Protein AF-A0A7V5FQL3-F1 (afdb_monomer)

Mean predicted aligned error: 2.5 Å

Nearest PDB structures (foldseek):
  4b7v-assembly1_A  TM=9.537E-01  e=3.683E-07  Pseudomonas aeruginosa PAO1
  1ox0-assembly1_A  TM=9.368E-01  e=8.197E-05  Streptococcus pneumoniae
  1j3n-assembly1_A  TM=9.473E-01  e=1.625E-04  Thermus thermophilus
  2alm-assembly1_A-2  TM=9.335E-01  e=1.236E-04  Streptococcus pneumoniae
  2rjt-assembly2_C  TM=9.334E-01  e=1.863E-04  Streptococcus pneumoniae

Radius of gyration: 13.29 Å; Cα contacts (8 Å, |Δi|>4): 123; chains: 1; bounding box: 32×27×37 Å

pLDDT: mean 96.3, std 2.52, range [76.12, 98.44]

Foldseek 3Di:
DVVLVVQCVVQPPNRDAAEDPCQPVNPPDPCVQVVVVVVVVVCQVQQKDAANEPDDDDPVRPHRHRHVGIDRHHPQKDKDWDAHPPGDTDIDIDGDDD

Sequence (98 aa):
RVEYGALGELFGSRLPPVTANKSFFGHAMGASSAIETIFALLGMRDNILPPTINYTPDPSLRIDCVAEGSRVLAQEFVLKNSFGFGGCNSCAVLRKIE

Solvent-accessible surface area (backbone atoms only — not comparable to full-atom values): 6038 Å² total; per-residue (Å²): 106,73,67,56,49,56,46,37,72,73,39,51,95,67,60,71,79,43,61,48,64,47,56,79,77,46,84,56,65,82,56,36,58,59,54,52,49,51,52,50,52,52,20,41,73,72,24,36,41,63,36,14,54,97,69,75,88,52,93,88,57,97,68,51,46,41,61,92,43,69,38,84,43,84,42,60,63,45,83,46,81,43,76,46,83,95,77,47,71,48,74,49,79,47,69,65,78,133

Structure (mmCIF, N/CA/C/O backbone):
data_AF-A0A7V5FQL3-F1
#
_entry.id   AF-A0A7V5FQL3-F1
#
loop_
_atom_site.group_PDB
_atom_site.id
_atom_site.type_symbol
_atom_site.label_atom_id
_atom_site.label_alt_id
_atom_site.label_comp_id
_atom_site.label_asym_id
_atom_site.label_entity_id
_atom_site.label_seq_id
_atom_site.pdbx_PDB_ins_code
_atom_site.Cartn_x
_atom_site.Cartn_y
_atom_site.Cartn_z
_atom_site.occupancy
_atom_site.B_iso_or_equiv
_atom_site.auth_seq_id
_atom_site.auth_comp_id
_atom_site.auth_asym_id
_atom_site.auth_atom_id
_atom_site.pdbx_PDB_model_num
ATOM 1 N N . ARG A 1 1 ? 4.909 -6.149 -10.827 1.00 92.81 1 ARG A N 1
ATOM 2 C CA . ARG A 1 1 ? 4.694 -7.483 -11.449 1.00 92.81 1 ARG A CA 1
ATOM 3 C C . ARG A 1 1 ? 4.686 -8.604 -10.411 1.00 92.81 1 ARG A C 1
ATOM 5 O O . ARG A 1 1 ? 3.635 -9.195 -10.253 1.00 92.81 1 ARG A O 1
ATOM 12 N N . VAL A 1 2 ? 5.779 -8.862 -9.676 1.00 95.94 2 VAL A N 1
ATOM 13 C CA . VAL A 1 2 ? 5.834 -9.951 -8.667 1.00 95.94 2 VAL A CA 1
ATOM 14 C C . VAL A 1 2 ? 4.773 -9.788 -7.573 1.00 95.94 2 VAL A C 1
ATOM 16 O O . VAL A 1 2 ? 3.941 -10.669 -7.400 1.00 95.94 2 VAL A O 1
ATOM 19 N N . GLU A 1 3 ? 4.733 -8.631 -6.906 1.00 96.88 3 GLU A N 1
ATOM 20 C CA . GLU A 1 3 ? 3.721 -8.360 -5.872 1.00 96.88 3 GLU A CA 1
ATOM 21 C C . GLU A 1 3 ? 2.287 -8.400 -6.424 1.00 96.88 3 GLU A C 1
ATOM 23 O O . GLU A 1 3 ? 1.400 -8.949 -5.785 1.00 96.88 3 GLU A O 1
ATOM 28 N N . TYR A 1 4 ? 2.067 -7.911 -7.650 1.00 97.12 4 TYR A N 1
ATOM 29 C CA . TYR A 1 4 ? 0.770 -8.032 -8.326 1.00 97.12 4 TYR A CA 1
ATOM 30 C C . TYR A 1 4 ? 0.352 -9.494 -8.542 1.00 97.12 4 TYR A C 1
ATOM 32 O O . TYR A 1 4 ? -0.807 -9.823 -8.323 1.00 97.12 4 TYR A O 1
ATOM 40 N N . GLY A 1 5 ? 1.282 -10.369 -8.939 1.00 97.12 5 GLY A N 1
ATOM 41 C CA . GLY A 1 5 ? 1.017 -11.801 -9.086 1.00 97.12 5 GLY A CA 1
ATOM 42 C C . GLY A 1 5 ? 0.599 -12.441 -7.763 1.00 97.12 5 GLY A C 1
ATOM 43 O O . GLY A 1 5 ? -0.447 -13.076 -7.705 1.00 97.12 5 GLY A O 1
ATOM 44 N N . ALA A 1 6 ? 1.347 -12.175 -6.687 1.00 97.44 6 ALA A N 1
ATOM 45 C CA . ALA A 1 6 ? 1.020 -12.674 -5.348 1.00 97.44 6 ALA A CA 1
ATOM 46 C C . ALA A 1 6 ? -0.348 -12.169 -4.851 1.00 97.44 6 ALA A C 1
ATOM 48 O O . ALA A 1 6 ? -1.143 -12.926 -4.297 1.00 97.44 6 ALA A O 1
ATOM 49 N N . LEU A 1 7 ? -0.658 -10.892 -5.092 1.00 97.69 7 LEU A N 1
ATOM 50 C CA . LEU A 1 7 ? -1.973 -10.329 -4.798 1.00 97.69 7 LEU A CA 1
ATOM 51 C C . LEU A 1 7 ? -3.081 -10.972 -5.650 1.00 97.69 7 LEU A C 1
ATOM 53 O O . LEU A 1 7 ? -4.178 -11.203 -5.148 1.00 97.69 7 LEU A O 1
ATOM 57 N N . GLY A 1 8 ? -2.799 -11.287 -6.916 1.00 97.00 8 GLY A N 1
ATOM 58 C CA . GLY A 1 8 ? -3.714 -11.994 -7.811 1.00 97.00 8 GLY A CA 1
ATOM 59 C C . GLY A 1 8 ? -4.002 -13.429 -7.365 1.00 97.00 8 GLY A C 1
ATOM 60 O O . GLY A 1 8 ? -5.150 -13.857 -7.429 1.00 97.00 8 GLY A O 1
ATOM 61 N N . GLU A 1 9 ? -3.006 -14.153 -6.857 1.00 97.56 9 GLU A N 1
ATOM 62 C CA . GLU A 1 9 ? -3.194 -15.487 -6.266 1.00 97.56 9 GLU A CA 1
ATOM 63 C C . GLU A 1 9 ? -4.059 -15.437 -4.998 1.00 97.56 9 GLU A C 1
ATOM 65 O O . GLU A 1 9 ? -4.915 -16.297 -4.799 1.00 97.56 9 GLU A O 1
ATOM 70 N N . LEU A 1 10 ? -3.875 -14.407 -4.164 1.00 97.25 10 LEU A N 1
ATOM 71 C CA . LEU A 1 10 ? -4.604 -14.253 -2.904 1.00 97.25 10 LEU A CA 1
ATOM 72 C C . LEU A 1 10 ? -6.053 -13.778 -3.097 1.00 97.25 10 LEU A C 1
ATOM 74 O O . LEU A 1 10 ? -6.972 -14.307 -2.473 1.00 97.25 10 LEU A O 1
ATOM 78 N N . PHE A 1 11 ? -6.265 -12.758 -3.931 1.00 97.31 11 PHE A N 1
ATOM 79 C CA . PHE A 1 11 ? -7.560 -12.079 -4.066 1.00 97.31 11 PHE A CA 1
ATOM 80 C C . PHE A 1 11 ? -8.324 -12.440 -5.346 1.00 97.31 11 PHE A C 1
ATOM 82 O O . PHE A 1 11 ? -9.516 -12.130 -5.466 1.00 97.31 11 PHE A O 1
ATOM 89 N N . GLY A 1 12 ? -7.672 -13.085 -6.315 1.00 95.06 12 GLY A N 1
ATOM 90 C CA . GLY A 1 12 ? -8.261 -13.407 -7.610 1.00 95.06 12 GLY A CA 1
ATOM 91 C C . GLY A 1 12 ? -8.816 -12.165 -8.310 1.00 95.06 12 GLY A C 1
ATOM 92 O O . GLY A 1 12 ? -8.142 -11.148 -8.465 1.00 95.06 12 GLY A O 1
ATOM 93 N N . SER A 1 13 ? -10.086 -12.230 -8.713 1.00 92.00 13 SER A N 1
ATOM 94 C CA . SER A 1 13 ? -10.790 -11.124 -9.375 1.00 92.00 13 SER A CA 1
ATOM 95 C C . SER A 1 13 ? -11.251 -10.003 -8.435 1.00 92.00 13 SER A C 1
ATOM 97 O O . SER A 1 13 ? -11.764 -8.995 -8.918 1.00 92.00 13 SER A O 1
ATOM 99 N N . ARG A 1 14 ? -11.090 -10.156 -7.112 1.00 95.00 14 ARG A N 1
ATOM 100 C CA . ARG A 1 14 ? -11.548 -9.201 -6.085 1.00 95.00 14 ARG A CA 1
ATOM 101 C C . ARG A 1 14 ? -10.380 -8.503 -5.388 1.00 95.00 14 ARG A C 1
ATOM 103 O O . ARG A 1 14 ? -10.387 -8.335 -4.172 1.00 95.00 14 ARG A O 1
ATOM 110 N N . LEU A 1 15 ? -9.370 -8.119 -6.165 1.00 96.88 15 LEU A N 1
ATOM 111 C CA . LEU A 1 15 ? -8.225 -7.350 -5.686 1.00 96.88 15 LEU A CA 1
ATOM 112 C C . LEU A 1 15 ? -8.690 -5.981 -5.146 1.00 96.88 15 LEU A C 1
ATOM 114 O O . LEU A 1 15 ? -9.277 -5.218 -5.918 1.00 96.88 15 LEU A O 1
ATOM 118 N N . PRO A 1 16 ? -8.459 -5.650 -3.859 1.00 97.38 16 PRO A N 1
ATOM 119 C CA . PRO A 1 16 ? -8.744 -4.312 -3.343 1.00 97.38 16 PRO A CA 1
ATOM 120 C C . PRO 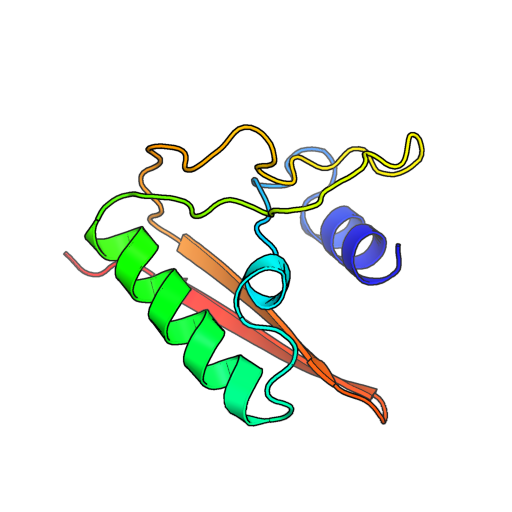A 1 16 ? -7.841 -3.243 -3.986 1.00 97.38 16 PRO A C 1
ATOM 122 O O . PRO A 1 16 ? -6.793 -3.580 -4.543 1.00 97.38 16 PRO A O 1
ATOM 125 N N . PRO A 1 17 ? -8.204 -1.950 -3.881 1.00 97.69 17 PRO A N 1
ATOM 126 C CA . PRO A 1 17 ? -7.322 -0.854 -4.273 1.00 97.69 17 PRO A CA 1
ATOM 127 C C . PRO A 1 17 ? -5.966 -0.937 -3.563 1.00 97.69 17 PRO A C 1
ATOM 129 O O . PRO A 1 17 ? -5.897 -1.269 -2.378 1.00 97.69 17 PRO A O 1
ATOM 132 N N . VAL A 1 18 ? -4.891 -0.606 -4.274 1.00 97.25 18 VAL A N 1
ATOM 133 C CA . VAL A 1 18 ? -3.513 -0.673 -3.775 1.00 97.25 18 VAL A CA 1
ATOM 134 C C . VAL A 1 18 ? -2.869 0.700 -3.881 1.00 97.25 18 VAL A C 1
ATOM 136 O O . VAL A 1 18 ? -2.889 1.325 -4.935 1.00 97.25 18 VAL A O 1
ATOM 139 N N . THR A 1 19 ? -2.243 1.154 -2.799 1.00 97.38 19 THR A N 1
ATOM 140 C CA . THR A 1 19 ? -1.461 2.395 -2.778 1.00 97.38 19 THR A CA 1
ATOM 141 C C . THR A 1 19 ? 0.011 2.087 -2.520 1.00 97.38 19 THR A C 1
ATOM 143 O O . THR A 1 19 ? 0.335 1.245 -1.683 1.00 97.38 19 THR A O 1
ATOM 146 N N . ALA A 1 20 ? 0.914 2.754 -3.240 1.00 97.12 20 ALA A N 1
ATOM 147 C CA . ALA A 1 20 ? 2.354 2.635 -3.037 1.00 97.12 20 ALA A CA 1
ATOM 148 C C . ALA A 1 20 ? 2.899 3.925 -2.411 1.00 97.12 20 ALA A C 1
ATOM 150 O O . ALA A 1 20 ? 3.325 4.847 -3.111 1.00 97.12 20 ALA A O 1
ATOM 151 N N . ASN A 1 21 ? 2.921 3.991 -1.074 1.00 96.38 21 ASN A N 1
ATOM 152 C CA . ASN A 1 21 ? 3.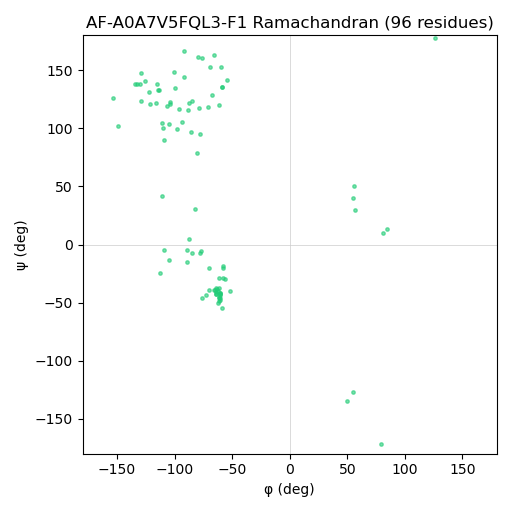283 5.214 -0.343 1.00 96.38 21 ASN A CA 1
ATOM 153 C C . ASN A 1 21 ? 4.715 5.701 -0.631 1.00 96.38 21 ASN A C 1
ATOM 155 O O . ASN A 1 21 ? 4.987 6.901 -0.623 1.00 96.38 21 ASN A O 1
ATOM 159 N N . LYS A 1 22 ? 5.629 4.780 -0.967 1.00 97.69 22 LYS A N 1
ATOM 160 C CA . LYS A 1 22 ? 7.001 5.118 -1.384 1.00 97.69 22 LYS A CA 1
ATOM 161 C C . LYS A 1 22 ? 7.047 6.048 -2.605 1.00 97.69 22 LYS A C 1
ATOM 163 O O . LYS A 1 22 ? 8.070 6.690 -2.817 1.00 97.69 22 LYS A O 1
ATOM 168 N N . SER A 1 23 ? 5.964 6.154 -3.381 1.00 97.12 23 SER A N 1
ATOM 169 C CA . SER A 1 23 ? 5.866 7.083 -4.515 1.00 97.12 23 SER A CA 1
ATOM 170 C C . SER A 1 23 ? 6.076 8.551 -4.131 1.00 97.12 23 SER A C 1
ATOM 172 O O . SER A 1 23 ? 6.575 9.308 -4.959 1.00 97.12 23 SER A O 1
ATOM 174 N N . PHE A 1 24 ? 5.748 8.953 -2.896 1.00 93.81 24 PHE A N 1
ATOM 175 C CA . PHE A 1 24 ? 5.876 10.345 -2.449 1.00 93.81 24 PHE A CA 1
ATOM 176 C C . PHE A 1 24 ? 6.945 10.589 -1.377 1.00 93.81 24 PHE A C 1
ATOM 178 O O . PHE A 1 24 ? 7.450 11.704 -1.303 1.00 93.81 24 PHE A O 1
ATOM 185 N N . PHE A 1 25 ? 7.330 9.589 -0.574 1.00 95.31 25 PHE A N 1
ATOM 186 C CA . PHE A 1 25 ? 8.400 9.754 0.431 1.00 95.31 25 PHE A CA 1
ATOM 187 C C . PHE A 1 25 ? 9.705 9.006 0.101 1.00 95.31 25 PHE A C 1
ATOM 189 O O . PHE A 1 25 ? 10.696 9.147 0.817 1.00 95.31 25 PHE A O 1
ATOM 196 N N . GLY A 1 26 ? 9.732 8.221 -0.980 1.00 97.12 26 GLY A N 1
ATOM 197 C CA . GLY A 1 26 ? 10.883 7.406 -1.369 1.00 97.12 26 GLY A CA 1
ATOM 198 C C . GLY A 1 26 ? 11.020 6.104 -0.572 1.00 97.12 26 GLY A C 1
ATOM 199 O O . GLY A 1 26 ? 10.135 5.699 0.180 1.00 97.12 26 GLY A O 1
ATOM 200 N N . HIS A 1 27 ? 12.142 5.401 -0.759 1.00 97.06 27 HIS A N 1
ATOM 201 C CA . HIS A 1 27 ? 12.426 4.155 -0.045 1.00 97.06 27 HIS A CA 1
ATOM 202 C C . HIS A 1 27 ? 13.341 4.395 1.161 1.00 97.06 27 HIS A C 1
ATOM 204 O O . HIS A 1 27 ? 14.560 4.452 1.032 1.00 97.06 27 HIS A O 1
ATOM 210 N N . ALA A 1 28 ? 12.753 4.465 2.355 1.00 97.06 28 ALA A N 1
ATOM 211 C CA . ALA A 1 28 ? 13.467 4.669 3.617 1.00 97.06 28 ALA A CA 1
ATOM 212 C C . ALA A 1 28 ? 14.075 3.371 4.198 1.00 97.06 28 ALA A C 1
ATOM 214 O O . ALA A 1 28 ? 14.138 3.195 5.416 1.00 97.06 28 ALA A O 1
ATOM 215 N N . MET A 1 29 ? 14.471 2.417 3.345 1.00 94.88 29 MET A N 1
ATOM 216 C CA . MET A 1 29 ? 15.005 1.109 3.754 1.00 94.88 29 MET A CA 1
ATOM 217 C C . MET A 1 29 ? 14.090 0.432 4.796 1.00 94.88 29 MET A C 1
ATOM 219 O O . MET A 1 29 ? 12.865 0.459 4.638 1.00 94.88 29 MET A O 1
ATOM 223 N N . GLY A 1 30 ? 14.652 -0.135 5.870 1.00 92.12 30 GLY A N 1
ATOM 224 C CA . GLY A 1 30 ? 13.895 -0.788 6.943 1.00 92.12 30 GLY A CA 1
ATOM 225 C C . GLY A 1 30 ? 12.840 0.108 7.606 1.00 92.12 30 GLY A C 1
ATOM 226 O O . GLY A 1 30 ? 11.786 -0.391 8.001 1.00 92.12 30 GLY A O 1
ATOM 227 N N . ALA A 1 31 ? 13.049 1.429 7.645 1.00 96.69 31 ALA A N 1
ATOM 228 C CA . ALA A 1 31 ? 12.080 2.368 8.212 1.00 96.69 31 ALA A CA 1
ATOM 229 C C . ALA A 1 31 ? 10.814 2.519 7.352 1.00 96.69 31 ALA A C 1
ATOM 231 O O . ALA A 1 31 ? 9.767 2.888 7.885 1.00 96.69 31 ALA A O 1
ATOM 232 N N . SER A 1 32 ? 10.867 2.165 6.056 1.00 96.69 32 SER A N 1
ATOM 233 C CA . SER A 1 32 ? 9.688 2.190 5.173 1.00 96.69 32 SER A CA 1
ATOM 234 C C . SER A 1 32 ? 8.525 1.425 5.794 1.00 96.69 32 SER A C 1
ATOM 236 O O . SER A 1 32 ? 7.396 1.897 5.766 1.00 96.69 32 SER A O 1
ATOM 238 N N . SER A 1 33 ? 8.822 0.283 6.423 1.00 95.62 33 SER A N 1
ATOM 239 C CA . SER A 1 33 ? 7.795 -0.577 6.991 1.00 95.62 33 SER A CA 1
ATOM 240 C C . SER A 1 33 ? 6.974 0.132 8.070 1.00 95.62 33 SER A C 1
ATOM 242 O O . SER A 1 33 ? 5.752 0.002 8.077 1.00 95.62 33 SER A O 1
ATOM 244 N N . ALA A 1 34 ? 7.631 0.898 8.945 1.00 97.19 34 ALA A N 1
ATOM 245 C CA . ALA A 1 34 ? 6.974 1.656 10.003 1.00 97.19 34 ALA A CA 1
ATOM 246 C C . ALA A 1 34 ? 6.211 2.866 9.444 1.00 97.19 34 ALA A C 1
ATOM 248 O O . ALA A 1 34 ? 5.065 3.096 9.822 1.00 97.19 34 ALA A O 1
ATOM 249 N N . ILE A 1 35 ? 6.817 3.599 8.505 1.00 97.94 35 ILE A N 1
ATOM 250 C CA . ILE A 1 35 ? 6.208 4.774 7.865 1.00 97.94 35 ILE A CA 1
ATOM 251 C C . ILE A 1 35 ? 4.919 4.385 7.125 1.00 97.94 35 ILE A C 1
ATOM 253 O O . ILE A 1 35 ? 3.884 5.021 7.300 1.00 97.94 35 ILE A O 1
ATOM 257 N N . GLU A 1 36 ? 4.951 3.303 6.347 1.00 97.81 36 GLU A N 1
ATOM 258 C CA . GLU A 1 36 ? 3.786 2.781 5.620 1.00 97.81 36 GLU A CA 1
ATOM 259 C C . GLU A 1 36 ? 2.670 2.334 6.567 1.00 97.81 36 GLU A C 1
ATOM 261 O O . GLU A 1 36 ? 1.499 2.600 6.308 1.00 97.81 36 GLU A O 1
ATOM 266 N N . THR A 1 37 ? 3.017 1.717 7.701 1.00 97.81 37 THR A N 1
ATOM 267 C CA . THR A 1 37 ? 2.036 1.359 8.735 1.00 97.81 37 THR A CA 1
ATOM 268 C C . THR A 1 37 ? 1.383 2.601 9.345 1.00 97.81 37 THR A C 1
ATOM 270 O O . THR A 1 37 ? 0.172 2.607 9.542 1.00 97.81 37 THR A O 1
ATOM 273 N N . ILE A 1 38 ? 2.141 3.675 9.600 1.00 97.69 38 ILE A N 1
ATOM 274 C CA . ILE A 1 38 ? 1.576 4.947 10.081 1.00 97.69 38 ILE A CA 1
ATOM 275 C C . ILE A 1 38 ? 0.593 5.516 9.050 1.00 97.69 38 ILE A C 1
ATOM 277 O O . ILE A 1 38 ? -0.519 5.888 9.420 1.00 97.69 38 ILE A O 1
ATOM 281 N N . PHE A 1 39 ? 0.952 5.533 7.762 1.00 97.25 39 PHE A N 1
ATOM 282 C CA . PHE A 1 39 ? 0.040 5.983 6.705 1.00 97.25 39 PHE A CA 1
ATOM 283 C C . PHE A 1 39 ? -1.218 5.119 6.597 1.00 97.25 39 PHE A C 1
ATOM 285 O O . PHE A 1 39 ? -2.304 5.669 6.430 1.00 97.25 39 PHE A O 1
ATOM 292 N N . ALA A 1 40 ? -1.098 3.797 6.738 1.00 97.62 40 ALA A N 1
ATOM 293 C CA . ALA A 1 40 ? -2.250 2.901 6.768 1.00 97.62 40 ALA A CA 1
ATOM 294 C C . ALA A 1 40 ? -3.187 3.230 7.941 1.00 97.62 40 ALA A C 1
ATOM 296 O O . ALA A 1 40 ? -4.385 3.392 7.735 1.00 97.62 40 ALA A O 1
ATOM 297 N N . LEU A 1 41 ? -2.648 3.408 9.152 1.00 98.00 41 LEU A N 1
ATOM 298 C CA . LEU A 1 41 ? -3.435 3.751 10.341 1.00 98.00 41 LEU A CA 1
ATOM 299 C C . LEU A 1 41 ? -4.111 5.123 10.223 1.00 98.00 41 LEU A C 1
ATOM 301 O O . LEU A 1 41 ? -5.283 5.256 10.573 1.00 98.00 41 LEU A O 1
ATOM 305 N N . LEU A 1 42 ? -3.402 6.135 9.711 1.00 97.44 42 LEU A N 1
ATOM 306 C CA . LEU A 1 42 ? -3.976 7.459 9.458 1.00 97.44 42 LEU A CA 1
ATOM 307 C C . LEU A 1 42 ? -5.080 7.392 8.398 1.00 97.44 42 LEU A C 1
ATOM 309 O O . LEU A 1 42 ? -6.148 7.963 8.599 1.00 97.44 42 LEU A O 1
ATOM 313 N N . GLY A 1 43 ? -4.862 6.637 7.318 1.00 97.44 43 GLY A N 1
ATOM 314 C CA . GLY A 1 43 ? -5.867 6.426 6.281 1.00 97.44 43 GLY A CA 1
ATOM 315 C C . GLY A 1 43 ? -7.123 5.741 6.816 1.00 97.44 43 GLY A C 1
ATOM 316 O O . GLY A 1 43 ? -8.224 6.233 6.586 1.00 97.44 43 GLY A O 1
ATOM 317 N N . MET A 1 44 ? -6.956 4.690 7.626 1.00 97.94 44 MET A N 1
ATOM 318 C CA . MET A 1 44 ? -8.056 4.007 8.317 1.00 97.94 44 MET A CA 1
ATOM 319 C C . MET A 1 44 ? -8.805 4.943 9.269 1.00 97.94 44 MET A C 1
ATOM 321 O O . MET A 1 44 ? -10.035 4.913 9.312 1.00 97.94 44 MET A O 1
ATOM 325 N N . ARG A 1 45 ? -8.091 5.774 10.040 1.00 97.69 45 ARG A N 1
ATOM 326 C CA . ARG A 1 45 ? -8.688 6.747 10.970 1.00 97.69 45 ARG A CA 1
ATOM 327 C C . ARG A 1 45 ? -9.537 7.771 10.219 1.00 97.69 45 ARG A C 1
ATOM 329 O O . ARG A 1 45 ? -10.699 7.961 10.572 1.00 97.69 45 ARG A O 1
ATOM 336 N N . ASP A 1 46 ? -8.967 8.364 9.174 1.00 97.75 46 ASP A N 1
ATOM 337 C CA . ASP A 1 46 ? -9.550 9.499 8.453 1.00 97.75 46 ASP A CA 1
ATOM 338 C C . ASP A 1 46 ? -1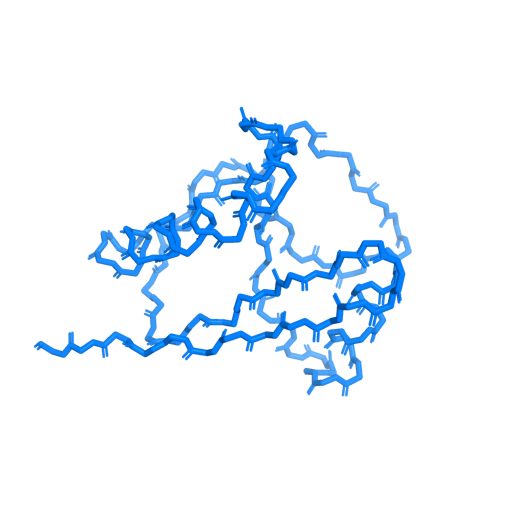0.468 9.066 7.293 1.00 97.75 46 ASP A C 1
ATOM 340 O O . ASP A 1 46 ? -11.122 9.902 6.676 1.00 97.75 46 ASP A O 1
ATOM 344 N N . ASN A 1 47 ? -10.554 7.760 7.012 1.00 97.69 47 ASN A N 1
ATOM 345 C CA . ASN A 1 47 ? -11.227 7.169 5.848 1.00 97.69 47 ASN A CA 1
ATOM 346 C C . ASN A 1 47 ? -10.707 7.737 4.513 1.00 97.69 47 ASN A C 1
ATOM 348 O O . ASN A 1 47 ? -11.474 8.003 3.581 1.00 97.69 47 ASN A O 1
ATOM 352 N N . ILE A 1 48 ? -9.389 7.934 4.424 1.00 97.81 48 ILE A N 1
ATOM 353 C CA . ILE A 1 48 ? -8.704 8.457 3.239 1.00 97.81 48 ILE A CA 1
ATOM 354 C C . ILE A 1 48 ? -7.663 7.446 2.773 1.00 97.81 48 ILE A C 1
ATOM 356 O O . ILE A 1 48 ? -6.720 7.119 3.488 1.00 97.81 48 ILE A O 1
ATOM 360 N N . LEU A 1 49 ? -7.800 6.987 1.532 1.00 97.56 49 LEU A N 1
ATOM 361 C CA . LEU A 1 49 ? -6.784 6.206 0.842 1.00 97.56 49 LEU A CA 1
ATOM 362 C C . LEU A 1 49 ? -5.821 7.164 0.116 1.00 97.56 49 LEU A C 1
ATOM 364 O O . LEU A 1 49 ? -6.265 7.878 -0.790 1.00 97.56 49 LEU A O 1
ATOM 368 N N . PRO A 1 50 ? -4.528 7.220 0.491 1.00 96.06 50 PRO A N 1
ATOM 369 C CA . PRO A 1 50 ? -3.565 8.099 -0.167 1.00 96.06 50 PRO A CA 1
ATOM 370 C C . PRO A 1 50 ? -3.266 7.638 -1.604 1.00 96.06 50 PRO A C 1
ATOM 372 O O . PRO A 1 50 ? -3.338 6.438 -1.890 1.00 96.06 50 PRO A O 1
ATOM 375 N N . PRO A 1 51 ? -2.877 8.560 -2.500 1.00 97.06 51 PRO A N 1
ATOM 376 C CA . PRO A 1 51 ? -2.612 8.238 -3.892 1.00 97.06 51 PRO A CA 1
ATOM 377 C C . PRO A 1 51 ? -1.271 7.531 -4.081 1.00 97.06 51 PRO A C 1
ATOM 379 O O . PRO A 1 51 ? -0.343 7.686 -3.282 1.00 97.06 51 PRO A O 1
ATOM 382 N N . THR A 1 52 ? -1.141 6.856 -5.220 1.00 97.94 52 THR A N 1
ATOM 383 C CA . THR A 1 52 ? 0.161 6.540 -5.810 1.00 97.94 52 THR A CA 1
ATOM 384 C C . THR A 1 52 ? 0.522 7.629 -6.814 1.00 97.94 52 THR A C 1
ATOM 386 O O . THR A 1 52 ? -0.039 7.683 -7.909 1.00 97.94 52 THR A O 1
ATOM 389 N N . ILE A 1 53 ? 1.455 8.513 -6.456 1.00 97.69 53 ILE A N 1
ATOM 390 C CA . ILE A 1 53 ? 1.882 9.594 -7.356 1.00 97.69 53 ILE A CA 1
ATOM 391 C C . ILE A 1 53 ? 2.880 9.088 -8.405 1.00 97.69 53 ILE A C 1
ATOM 393 O O . ILE A 1 53 ? 3.511 8.047 -8.224 1.00 97.69 53 ILE A O 1
ATOM 397 N N . ASN A 1 54 ? 3.051 9.839 -9.498 1.00 96.25 54 ASN A N 1
ATOM 398 C CA . ASN A 1 54 ? 3.961 9.495 -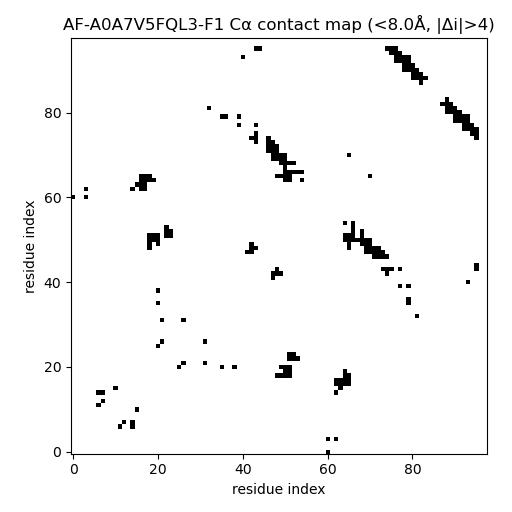10.602 1.00 96.25 54 ASN A CA 1
ATOM 399 C C . ASN A 1 54 ? 3.677 8.115 -11.234 1.00 96.25 54 ASN A C 1
ATOM 401 O O . ASN A 1 54 ? 4.590 7.441 -11.713 1.00 96.25 54 ASN A O 1
ATOM 405 N N . TYR A 1 55 ? 2.417 7.675 -11.215 1.00 95.88 55 TYR A N 1
ATOM 406 C CA . TYR A 1 55 ? 2.010 6.383 -11.754 1.00 95.88 55 TYR A CA 1
ATOM 407 C C . TYR A 1 55 ? 1.686 6.466 -13.249 1.00 95.88 55 TYR A C 1
ATOM 409 O O . TYR A 1 55 ? 0.766 7.174 -13.657 1.00 95.88 55 TYR A O 1
ATOM 417 N N . THR A 1 56 ? 2.395 5.671 -14.049 1.00 95.56 56 THR A N 1
ATOM 418 C CA . THR A 1 56 ? 2.040 5.384 -15.444 1.00 95.56 56 THR A CA 1
ATOM 419 C C . THR A 1 56 ? 1.494 3.955 -15.513 1.00 95.56 56 THR A C 1
ATOM 421 O O . THR A 1 56 ? 2.234 3.028 -15.168 1.00 95.56 56 THR A O 1
ATOM 424 N N . PRO A 1 57 ? 0.234 3.743 -15.941 1.00 94.38 57 PRO A N 1
ATOM 425 C CA . PRO A 1 57 ? -0.359 2.411 -15.998 1.00 94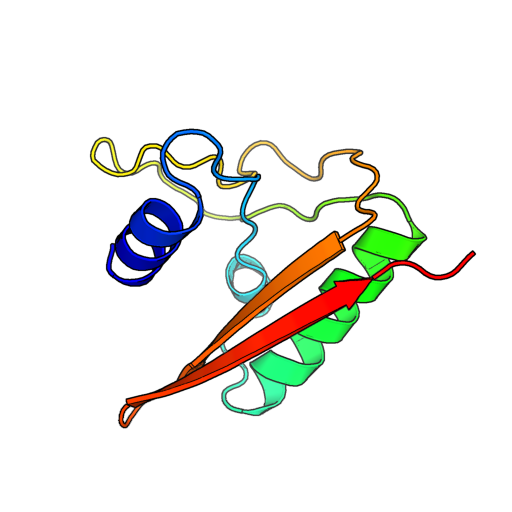.38 57 PRO A CA 1
ATOM 426 C C . PRO A 1 57 ? 0.424 1.440 -16.888 1.00 94.38 57 PRO A C 1
ATOM 428 O O . PRO A 1 57 ? 0.793 1.767 -18.016 1.00 94.38 57 PRO A O 1
ATOM 431 N N . ASP A 1 58 ? 0.618 0.217 -16.398 1.00 94.75 58 ASP A N 1
ATOM 432 C CA . ASP A 1 58 ? 1.126 -0.909 -17.184 1.00 94.75 58 ASP A CA 1
ATOM 433 C C . ASP A 1 58 ? -0.076 -1.731 -17.687 1.00 94.75 58 ASP A C 1
ATOM 435 O O . ASP A 1 58 ? -0.785 -2.306 -16.858 1.00 94.75 58 ASP A O 1
ATOM 439 N N . PRO A 1 59 ? -0.314 -1.840 -19.011 1.00 94.38 59 PRO A N 1
ATOM 440 C CA . PRO A 1 59 ? -1.480 -2.541 -19.561 1.00 94.38 59 PRO A CA 1
ATOM 441 C C . PRO A 1 59 ? -1.602 -4.012 -19.145 1.00 94.38 59 PRO A C 1
ATOM 443 O O . PRO A 1 59 ? -2.682 -4.591 -19.227 1.00 94.38 59 PRO A O 1
ATOM 446 N N . SER A 1 60 ? -0.502 -4.634 -18.712 1.00 94.00 60 SER A N 1
ATOM 447 C CA . SER A 1 60 ? -0.498 -6.023 -18.246 1.00 94.00 60 SER A CA 1
ATOM 448 C C . SER A 1 60 ? -0.875 -6.187 -16.769 1.00 94.00 60 SER A C 1
ATOM 450 O O . SER A 1 60 ? -1.024 -7.315 -16.301 1.00 94.00 60 SER A O 1
ATOM 452 N N . LEU A 1 61 ? -1.024 -5.086 -16.025 1.00 94.44 61 LEU A N 1
ATOM 453 C CA . LEU A 1 61 ? -1.393 -5.081 -14.614 1.00 94.44 61 LEU A CA 1
ATOM 454 C C . LEU A 1 61 ? -2.811 -4.531 -14.468 1.00 94.44 61 LEU A C 1
ATOM 456 O O . LEU A 1 61 ? -3.029 -3.322 -14.456 1.00 94.44 61 LEU A O 1
ATOM 460 N N . ARG A 1 62 ? -3.794 -5.421 -14.311 1.00 94.06 62 ARG A N 1
ATOM 461 C CA . ARG A 1 62 ? -5.164 -5.020 -13.973 1.00 94.06 62 ARG A CA 1
ATOM 462 C C . ARG A 1 62 ? -5.254 -4.767 -12.469 1.00 94.06 62 ARG A C 1
ATOM 464 O O . ARG A 1 62 ? -5.695 -5.639 -11.723 1.00 94.06 62 ARG A O 1
ATOM 471 N N . ILE A 1 63 ? -4.771 -3.605 -12.042 1.00 95.38 63 ILE A N 1
ATOM 472 C CA . ILE A 1 63 ? -4.699 -3.166 -10.646 1.00 95.38 63 ILE A CA 1
ATOM 473 C C . ILE A 1 63 ? -5.223 -1.736 -10.520 1.00 95.38 63 ILE A C 1
ATOM 475 O O . ILE A 1 63 ? -4.927 -0.878 -11.348 1.00 95.38 63 ILE A O 1
ATOM 479 N N . ASP A 1 64 ? -5.996 -1.484 -9.471 1.00 96.50 64 ASP A N 1
ATOM 480 C CA . ASP A 1 64 ? -6.377 -0.134 -9.075 1.00 96.50 64 ASP A CA 1
ATOM 481 C C . ASP A 1 64 ? -5.273 0.453 -8.185 1.00 96.50 64 ASP A C 1
ATOM 483 O O . ASP A 1 64 ? -5.206 0.150 -6.994 1.00 96.50 64 ASP A O 1
ATOM 487 N N . CYS A 1 65 ? -4.371 1.238 -8.784 1.00 96.12 65 CYS A N 1
ATOM 488 C CA . CYS A 1 65 ? -3.231 1.850 -8.092 1.00 96.12 65 CYS A CA 1
ATOM 489 C C . CYS A 1 65 ? -3.534 3.213 -7.441 1.00 96.12 65 CYS A C 1
ATOM 491 O O . CYS A 1 65 ? -2.608 3.837 -6.921 1.00 96.12 65 CYS A O 1
ATOM 493 N N . VAL A 1 66 ? -4.786 3.692 -7.458 1.00 96.50 66 VAL A N 1
ATOM 494 C CA . VAL A 1 66 ? -5.180 4.971 -6.828 1.00 96.50 66 VAL A CA 1
ATOM 495 C C . VAL A 1 66 ? -4.344 6.152 -7.356 1.00 96.50 66 VAL A C 1
ATOM 497 O O . VAL A 1 66 ? -3.705 6.893 -6.607 1.00 96.50 66 VAL A O 1
ATOM 500 N N . ALA A 1 67 ? -4.255 6.281 -8.678 1.00 95.69 67 ALA A N 1
ATOM 501 C CA . ALA A 1 67 ? -3.404 7.277 -9.335 1.00 95.69 67 ALA A CA 1
ATOM 502 C C . ALA A 1 67 ? -4.111 8.621 -9.574 1.00 95.69 67 ALA A C 1
ATOM 504 O O . ALA A 1 67 ? -3.466 9.626 -9.861 1.00 95.69 67 ALA A O 1
ATOM 505 N N . GLU A 1 68 ? -5.436 8.646 -9.457 1.00 94.50 68 GLU A N 1
ATOM 506 C CA . GLU A 1 68 ? -6.288 9.807 -9.711 1.00 94.50 68 GLU A CA 1
ATOM 507 C C . GLU A 1 68 ? -6.293 10.846 -8.576 1.00 94.50 68 GLU A C 1
ATOM 509 O O . GLU A 1 68 ? -6.864 11.923 -8.730 1.00 94.50 68 GLU A O 1
ATOM 514 N N . GLY A 1 69 ? -5.659 10.535 -7.442 1.00 95.62 69 GLY A N 1
ATOM 515 C CA . GLY A 1 69 ? -5.643 11.368 -6.240 1.00 95.62 69 GLY A CA 1
ATOM 516 C C . GLY A 1 69 ? -6.102 10.605 -5.000 1.00 95.62 69 GLY A C 1
ATOM 517 O O . GLY A 1 69 ? -6.440 9.425 -5.067 1.00 95.62 69 GLY A O 1
ATOM 518 N N . SER A 1 70 ? -6.079 11.272 -3.843 1.00 96.25 70 SER A N 1
ATOM 519 C CA . SER A 1 70 ? -6.599 10.686 -2.603 1.00 96.25 70 SER A CA 1
ATOM 520 C C . SER A 1 70 ? -8.073 10.319 -2.767 1.00 96.25 70 SER A C 1
ATOM 522 O O . SER A 1 70 ? -8.864 11.128 -3.256 1.00 96.25 70 SER A O 1
ATOM 524 N N . ARG A 1 71 ? -8.460 9.130 -2.303 1.00 97.00 71 ARG A N 1
ATOM 525 C CA . ARG A 1 71 ? -9.832 8.621 -2.415 1.00 97.00 71 ARG A CA 1
ATOM 526 C C . ARG A 1 71 ? -10.465 8.490 -1.034 1.00 97.00 71 ARG A C 1
ATOM 528 O O . ARG A 1 71 ? -9.860 7.914 -0.134 1.00 97.00 71 ARG A O 1
ATOM 535 N N . VAL A 1 72 ? -11.693 8.980 -0.862 1.00 98.06 72 VAL A N 1
ATOM 536 C CA . VAL A 1 72 ? -12.477 8.698 0.352 1.00 98.06 72 VAL A CA 1
ATOM 537 C C . VAL A 1 72 ? -12.902 7.235 0.315 1.00 98.06 72 VAL A C 1
ATOM 539 O O . VAL A 1 72 ? -13.591 6.803 -0.608 1.00 98.06 72 VAL A O 1
ATOM 542 N N . LEU A 1 73 ? -12.461 6.466 1.301 1.00 97.50 73 LEU A N 1
ATOM 543 C CA . LEU A 1 73 ? -12.739 5.042 1.412 1.00 97.50 73 LEU A CA 1
ATOM 544 C C . LEU A 1 73 ? -12.676 4.662 2.889 1.00 97.50 73 LEU A C 1
ATOM 546 O O . LEU A 1 73 ? -11.678 4.924 3.547 1.00 97.50 73 LEU A O 1
ATOM 550 N N . ALA A 1 74 ? -13.724 4.043 3.422 1.00 97.00 74 ALA A N 1
ATOM 551 C CA . ALA A 1 74 ? -13.660 3.465 4.759 1.00 97.00 74 ALA A CA 1
ATOM 552 C C . ALA A 1 74 ? -12.922 2.121 4.682 1.00 97.00 74 ALA A C 1
ATOM 554 O O . ALA A 1 74 ? -13.382 1.207 3.996 1.00 97.00 74 ALA A O 1
ATOM 555 N N . GLN A 1 75 ? -11.777 1.997 5.359 1.00 97.00 75 GLN A N 1
ATOM 556 C CA . GLN A 1 75 ? -11.031 0.739 5.438 1.00 97.00 75 GLN A CA 1
ATOM 557 C C . GLN A 1 75 ? -11.217 0.099 6.817 1.00 97.00 75 GLN A C 1
ATOM 559 O O . GLN A 1 75 ? -10.604 0.520 7.797 1.00 97.00 75 GLN A O 1
ATOM 564 N N . GLU A 1 76 ? -12.053 -0.938 6.898 1.00 97.50 76 GLU A N 1
ATOM 565 C CA . GLU A 1 76 ? -12.134 -1.775 8.105 1.00 97.50 76 GLU A CA 1
ATOM 566 C C . GLU A 1 76 ? -10.865 -2.622 8.262 1.00 97.50 76 GLU A C 1
ATOM 568 O O . GLU A 1 76 ? -10.330 -2.752 9.363 1.00 97.50 76 GLU A O 1
ATOM 573 N N . PHE A 1 77 ? -10.351 -3.139 7.143 1.00 98.12 77 PHE A N 1
ATOM 574 C CA . PHE A 1 77 ? -9.128 -3.926 7.078 1.00 98.12 77 PHE A CA 1
ATOM 575 C C . PHE A 1 77 ? -8.148 -3.334 6.069 1.00 98.12 77 PHE A C 1
ATOM 577 O O . PHE A 1 77 ? -8.541 -2.929 4.975 1.00 98.12 77 PHE A O 1
ATOM 584 N N . VAL A 1 78 ? -6.862 -3.348 6.415 1.00 98.38 78 VAL A N 1
ATOM 585 C CA . VAL A 1 78 ? -5.764 -3.015 5.501 1.00 98.3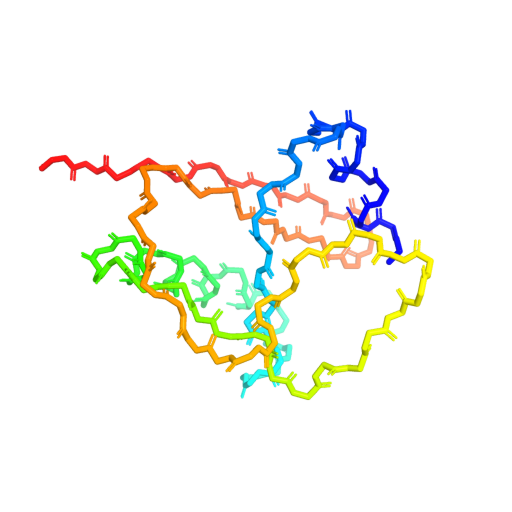8 78 VAL A CA 1
ATOM 586 C C . VAL A 1 78 ? -4.722 -4.124 5.543 1.00 98.38 78 VAL A C 1
ATOM 588 O O . VAL A 1 78 ? -4.185 -4.437 6.605 1.00 98.38 78 VAL A O 1
ATOM 591 N N . LEU A 1 79 ? -4.417 -4.701 4.380 1.00 98.38 79 LEU A N 1
ATOM 592 C CA . LEU A 1 79 ? -3.231 -5.529 4.189 1.00 98.38 79 LEU A CA 1
ATOM 593 C C . LEU A 1 79 ? -2.053 -4.617 3.856 1.00 98.38 79 LEU A C 1
ATOM 595 O O . LEU A 1 79 ? -2.093 -3.871 2.880 1.00 98.38 79 LEU A O 1
ATOM 599 N N . LYS A 1 80 ? -0.992 -4.713 4.649 1.00 97.81 80 LYS A N 1
ATOM 600 C CA . LYS A 1 80 ? 0.251 -3.989 4.431 1.00 97.81 80 LYS A CA 1
ATOM 601 C C . LYS A 1 80 ? 1.375 -4.978 4.152 1.00 97.81 80 LYS A C 1
ATOM 603 O O . LYS A 1 80 ? 1.694 -5.814 4.997 1.00 97.81 80 LYS A O 1
ATOM 608 N N . ASN A 1 81 ? 2.011 -4.828 2.996 1.00 97.56 81 ASN A N 1
ATOM 609 C CA . ASN A 1 81 ? 3.122 -5.668 2.556 1.00 97.56 81 ASN A CA 1
ATOM 610 C C . ASN A 1 81 ? 4.475 -4.977 2.775 1.00 97.56 81 ASN A C 1
ATOM 612 O O . ASN A 1 81 ? 4.609 -3.752 2.715 1.00 97.56 81 ASN A O 1
ATOM 616 N N . SER A 1 82 ? 5.515 -5.761 3.043 1.00 96.38 82 SER A N 1
ATOM 617 C CA . SER A 1 82 ? 6.906 -5.313 3.083 1.00 96.38 82 SER A CA 1
ATOM 618 C C . SER A 1 82 ? 7.833 -6.435 2.663 1.00 96.38 82 SER A C 1
ATOM 620 O O . SER A 1 82 ? 8.134 -7.345 3.434 1.00 96.38 82 SER A O 1
ATOM 622 N N . PHE A 1 83 ? 8.284 -6.341 1.418 1.00 96.25 83 PHE A N 1
ATOM 623 C CA . PHE A 1 83 ? 9.152 -7.320 0.780 1.00 96.25 83 PHE A CA 1
ATOM 624 C C . PHE A 1 83 ? 10.525 -6.688 0.579 1.00 96.25 83 PHE A C 1
ATOM 626 O O . PHE A 1 83 ? 10.702 -5.786 -0.240 1.00 96.25 83 PHE A O 1
ATOM 633 N N . GLY A 1 84 ? 11.469 -7.097 1.420 1.00 93.69 84 GLY A N 1
ATOM 634 C CA . GLY A 1 84 ? 12.838 -6.601 1.420 1.00 93.69 84 GLY A CA 1
ATOM 635 C C . GLY A 1 84 ? 13.769 -7.448 0.558 1.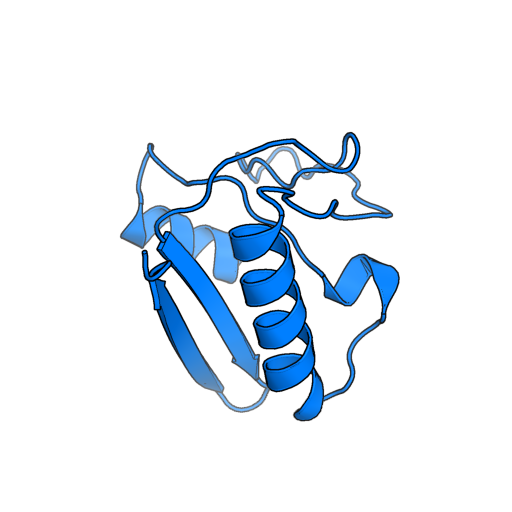00 93.69 84 GLY A C 1
ATOM 636 O O . GLY A 1 84 ? 13.463 -8.579 0.174 1.00 93.69 84 GLY A O 1
ATOM 637 N N . PHE A 1 85 ? 14.956 -6.906 0.292 1.00 93.94 85 PHE A N 1
ATOM 638 C CA . PHE A 1 85 ? 16.033 -7.659 -0.347 1.00 93.94 85 PHE A CA 1
ATOM 639 C C . PHE A 1 85 ? 16.430 -8.890 0.485 1.00 93.94 85 PHE A C 1
ATOM 641 O O . PHE A 1 85 ? 16.272 -8.909 1.705 1.00 93.94 85 PHE A O 1
ATOM 648 N N . GLY A 1 86 ? 16.949 -9.924 -0.183 1.00 94.94 86 GLY A N 1
ATOM 649 C CA . GLY A 1 86 ? 17.354 -11.176 0.469 1.00 94.94 86 GLY A CA 1
ATOM 650 C C . GLY A 1 86 ? 16.209 -12.156 0.752 1.00 94.94 86 GLY A C 1
ATOM 651 O O . GLY A 1 86 ? 16.426 -13.146 1.440 1.00 94.94 86 GLY A O 1
ATOM 652 N N . GLY A 1 87 ? 15.004 -11.908 0.223 1.00 93.75 87 GLY A N 1
ATOM 653 C CA . GLY A 1 87 ? 13.855 -12.811 0.379 1.00 93.75 87 GLY A CA 1
ATOM 654 C C . GLY A 1 87 ? 13.066 -12.616 1.677 1.00 93.75 87 GLY A C 1
ATOM 655 O O . GLY A 1 87 ? 12.236 -13.454 2.024 1.00 93.75 87 GLY A O 1
ATOM 656 N N . CYS A 1 88 ? 13.296 -11.514 2.393 1.00 94.50 88 CYS A N 1
ATOM 657 C CA . CYS A 1 88 ? 12.566 -11.180 3.611 1.00 94.50 88 CYS A CA 1
ATOM 658 C C . CY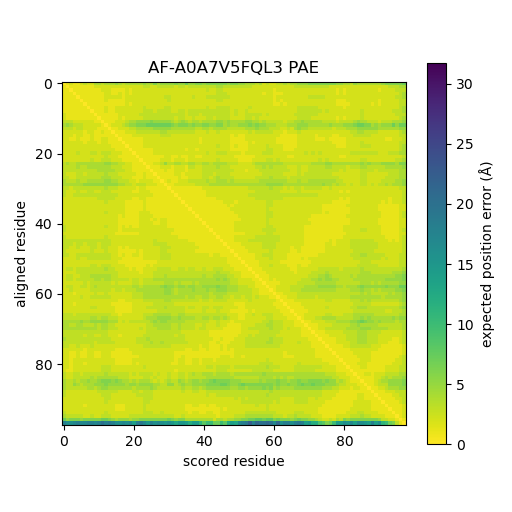S A 1 88 ? 11.178 -10.623 3.275 1.00 94.50 88 CYS A C 1
ATOM 660 O O . CYS A 1 88 ? 11.026 -9.421 3.045 1.00 94.50 88 CYS A O 1
ATOM 662 N N . ASN A 1 89 ? 10.166 -11.492 3.275 1.00 96.38 89 ASN A N 1
ATOM 663 C CA . ASN A 1 89 ? 8.781 -11.111 3.016 1.00 96.38 89 ASN A CA 1
ATOM 664 C C . ASN A 1 89 ? 7.968 -11.063 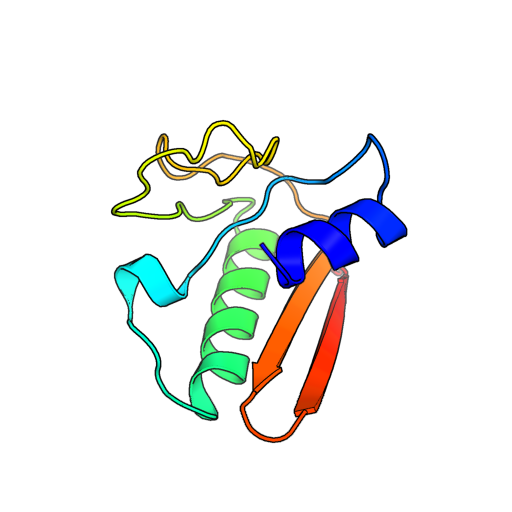4.312 1.00 96.38 89 ASN A C 1
ATOM 666 O O . ASN A 1 89 ? 7.869 -12.063 5.019 1.00 96.38 89 ASN A O 1
ATOM 670 N N . SER A 1 90 ? 7.367 -9.914 4.617 1.00 96.31 90 SER A N 1
ATOM 671 C CA . SER A 1 90 ? 6.515 -9.730 5.792 1.00 96.31 90 SER A CA 1
ATOM 672 C C . SER A 1 90 ? 5.231 -8.999 5.417 1.00 96.31 90 SER A C 1
ATOM 674 O O . SER A 1 90 ? 5.262 -8.024 4.665 1.00 96.31 90 SER A O 1
ATOM 676 N N . CYS A 1 91 ? 4.107 -9.458 5.964 1.00 97.44 91 CYS A N 1
ATOM 677 C CA . CYS A 1 91 ? 2.799 -8.837 5.792 1.00 97.44 91 CYS A CA 1
ATOM 678 C C . CYS A 1 91 ? 2.134 -8.630 7.153 1.00 97.44 91 CYS A C 1
ATOM 680 O O . CYS A 1 91 ? 2.294 -9.450 8.058 1.00 97.44 91 CYS A O 1
ATOM 682 N N . ALA A 1 92 ? 1.351 -7.564 7.279 1.00 97.88 92 ALA A N 1
ATOM 683 C CA . ALA A 1 92 ? 0.509 -7.304 8.439 1.00 97.88 92 ALA A CA 1
ATOM 684 C C . ALA A 1 92 ? -0.914 -6.981 7.982 1.00 97.88 92 ALA A C 1
ATOM 686 O O . ALA A 1 92 ? -1.102 -6.231 7.024 1.00 97.88 92 ALA A O 1
ATOM 687 N N . VAL A 1 93 ? -1.910 -7.524 8.681 1.00 98.31 93 VAL A N 1
ATOM 688 C CA . VAL A 1 93 ? -3.312 -7.128 8.517 1.00 98.31 93 VAL A CA 1
ATOM 689 C C . VAL A 1 93 ? -3.686 -6.250 9.700 1.00 98.31 93 VAL A C 1
ATOM 691 O O . VAL A 1 93 ? -3.592 -6.674 10.850 1.00 98.31 93 VAL A O 1
ATOM 694 N N . LEU A 1 94 ? -4.093 -5.022 9.409 1.00 98.44 94 LEU A N 1
ATOM 695 C CA . LEU A 1 94 ? -4.582 -4.065 10.390 1.00 98.44 94 LEU A CA 1
ATOM 696 C C . LEU A 1 94 ? -6.106 -4.074 10.347 1.00 98.44 94 LEU A C 1
ATOM 698 O O . LEU A 1 94 ? -6.684 -4.038 9.262 1.00 98.44 94 LEU A O 1
ATOM 702 N N . ARG A 1 95 ? -6.748 -4.100 11.516 1.00 98.25 95 ARG A N 1
ATOM 703 C CA . ARG A 1 95 ? -8.199 -3.944 11.661 1.00 98.25 95 ARG A CA 1
ATOM 704 C C . ARG A 1 95 ? -8.486 -2.645 12.402 1.00 98.25 95 ARG A C 1
ATOM 706 O O . ARG A 1 95 ? -7.855 -2.376 13.423 1.00 98.25 95 ARG A O 1
ATOM 713 N N . LYS A 1 96 ? -9.426 -1.851 11.896 1.00 97.19 96 LYS A N 1
ATOM 714 C CA . LYS A 1 96 ? -9.910 -0.647 12.572 1.00 97.19 96 LYS A CA 1
ATOM 715 C C . LYS A 1 96 ? -10.659 -1.068 13.838 1.00 97.19 96 LYS A C 1
ATOM 717 O O . LYS A 1 96 ? -11.509 -1.953 13.783 1.00 97.19 96 LYS A O 1
ATOM 722 N N . ILE A 1 97 ? -10.298 -0.471 14.968 1.00 94.12 97 ILE A N 1
ATOM 723 C CA . ILE A 1 97 ? -11.003 -0.650 16.242 1.00 94.12 97 ILE A CA 1
ATOM 724 C C . ILE A 1 97 ? -12.055 0.459 16.336 1.00 94.12 97 ILE A C 1
ATOM 726 O O . ILE A 1 97 ? -11.821 1.560 15.830 1.00 94.12 97 ILE A O 1
ATOM 730 N N . GLU A 1 98 ? -13.205 0.126 16.914 1.00 76.12 98 GLU A N 1
ATOM 731 C CA . GLU A 1 98 ? -14.293 1.068 17.208 1.00 76.12 98 GLU A CA 1
ATOM 732 C C . GLU A 1 98 ? -13.885 2.122 18.244 1.00 76.12 98 GLU A C 1
ATOM 734 O O . GLU A 1 98 ? -13.187 1.761 19.223 1.00 76.12 98 GLU A O 1
#

Secondary structure (DSSP, 8-state):
-HHHHHHHHHHTT-PPP---THHHH---GGGHHHHHHHHHHHHHHHTEE---TT----TT-------SS-EE---SEEEEEEE-GGG-EEEEEEE---